Protein AF-H3BDQ9-F1 (afdb_monomer)

Secondary structure (DSSP, 8-state):
---------S---THHHHHHHTT-TT------S---S-TTS-HHHHHHHHHHHHHHHHHHHHHHHHHHTS-THHHHS---HHHHHHHHHHHHHHHHHHHH--SS-----------------------------------

Radius of gyration: 31.09 Å; Cα contacts (8 Å, |Δi|>4): 19; chains: 1; bounding box: 84×54×71 Å

Foldseek 3Di:
DDDDDPPDPPDDDPVVCVVVVPVDPPDPPPPDDDDPPPPPPPPVVVVVVVVVVVVVVVVVVVLLVLQCPADDCSNVDPDDPVRSVVRSVVVVVVVVVVVQDDVPPDRDDDDDDPPPPPPDPDDDDDDDDDPPDPPPDDD

Solvent-accessible surface area (backbone atoms only — not comparable to full-atom values): 9548 Å² total; per-residue (Å²): 138,86,79,82,79,79,81,75,76,92,78,72,64,78,68,58,59,59,62,60,65,72,72,44,94,82,66,81,80,79,84,70,90,86,73,83,72,62,87,83,55,57,71,71,55,51,57,50,51,52,52,50,52,53,54,51,47,56,53,52,51,52,55,50,58,54,32,69,72,38,74,70,75,54,38,80,43,92,64,54,73,68,54,46,52,54,48,50,56,52,48,54,51,52,54,51,54,59,70,61,58,54,96,65,92,61,83,76,77,89,77,78,88,78,82,76,84,80,84,74,91,72,90,76,78,94,72,80,77,81,75,77,78,76,80,82,82,85,128

Sequence (139 aa):
AHVPFLLYPTNVDPTYYETYGSMFPYVQFHGHFGMYDCPFEPAFIQKRNERERQRVKCVNEGYARLRDHLPGAMSEKRLSKVETLRAAIKYIKYLQDLLTRDPDGAPRSEDSSSKQDCNSDGESKTSSSPYCESEESTH

pLDDT: mean 70.33, std 20.45, range [38.31, 98.56]

InterPro domains:
  IPR011598 Myc-type, basic helix-loop-helix (bHLH) domain [PF00010] (47-96)
  IPR011598 Myc-type, basic helix-loop-helix (bHLH) domain [PS50888] (43-95)
  IPR011598 Myc-type, basic helix-loop-helix (bHLH) domain [SM00353] (49-101)
  IPR036638 Helix-loop-helix DNA-binding domain superfamily [G3DSA:4.10.280.10] (46-101)
  IPR036638 Helix-loop-helix DNA-binding domain superfamily [SSF47459] (45-101)
  IPR050283 E-box Binding Transcriptional Regulators [PTHR23349] (47-136)

Organism: Latimeria chalumnae (NCBI:txid7897)

Mean predicted aligned error: 19.64 Å

Structure (mmCIF, N/CA/C/O backbone):
data_AF-H3BDQ9-F1
#
_entry.id   AF-H3BDQ9-F1
#
loop_
_atom_site.group_PDB
_atom_site.id
_atom_site.type_symbol
_atom_site.label_atom_id
_atom_site.label_alt_id
_atom_site.label_comp_id
_atom_site.label_asym_id
_atom_site.label_entity_id
_atom_site.label_seq_id
_atom_site.pdbx_PDB_ins_code
_atom_site.Cartn_x
_atom_site.Cartn_y
_atom_site.Cartn_z
_atom_site.occupancy
_atom_site.B_iso_or_equiv
_atom_site.auth_seq_id
_atom_site.auth_comp_id
_atom_site.auth_asym_id
_atom_site.auth_atom_id
_atom_site.pdbx_PDB_model_num
ATOM 1 N N . ALA A 1 1 ? 59.265 20.208 -9.070 1.00 46.06 1 ALA A N 1
ATOM 2 C CA . ALA A 1 1 ? 58.240 19.344 -9.685 1.00 46.06 1 ALA A CA 1
ATOM 3 C C . ALA A 1 1 ? 57.587 20.133 -10.813 1.00 46.06 1 ALA A C 1
ATOM 5 O O . ALA A 1 1 ? 56.924 21.120 -10.533 1.00 46.06 1 ALA A O 1
ATOM 6 N N . HIS A 1 2 ? 57.889 19.790 -12.065 1.00 46.25 2 HIS A N 1
ATOM 7 C CA . HIS A 1 2 ? 57.444 20.516 -13.256 1.00 46.25 2 HIS A CA 1
ATOM 8 C C . HIS A 1 2 ? 56.391 19.661 -13.966 1.00 46.25 2 HIS A C 1
ATOM 10 O O . HIS A 1 2 ? 56.727 18.629 -14.540 1.00 46.25 2 HIS A O 1
ATOM 16 N N . VAL A 1 3 ? 55.121 20.048 -13.872 1.00 53.12 3 VAL A N 1
ATOM 17 C CA . VAL A 1 3 ? 54.023 19.405 -14.610 1.00 53.12 3 VAL A CA 1
ATOM 18 C C . VAL A 1 3 ? 53.956 20.056 -15.992 1.00 53.12 3 VAL A C 1
ATOM 20 O O . VAL A 1 3 ? 53.854 21.282 -16.053 1.00 53.12 3 VAL A O 1
ATOM 23 N N . PRO A 1 4 ? 54.041 19.304 -17.103 1.00 52.34 4 PRO A N 1
ATOM 24 C CA . PRO A 1 4 ? 53.873 19.904 -18.413 1.00 52.34 4 PRO A CA 1
ATOM 25 C C . PRO A 1 4 ? 52.400 20.283 -18.590 1.00 52.34 4 PRO A C 1
ATOM 27 O O . PRO A 1 4 ? 51.508 19.442 -18.487 1.00 52.34 4 PRO A O 1
ATOM 30 N N . PHE A 1 5 ? 52.157 21.567 -18.847 1.00 49.28 5 PHE A N 1
ATOM 31 C CA . PHE A 1 5 ? 50.895 22.054 -19.389 1.00 49.28 5 PHE A CA 1
ATOM 32 C C . PHE A 1 5 ? 50.640 21.318 -20.709 1.00 49.28 5 PHE A C 1
ATOM 34 O O . PHE A 1 5 ? 51.369 21.513 -21.682 1.00 49.28 5 PHE A O 1
ATOM 41 N N . LEU A 1 6 ? 49.622 20.459 -20.745 1.00 57.03 6 LEU A N 1
ATOM 42 C CA . LEU A 1 6 ? 49.093 19.948 -22.001 1.00 57.03 6 LEU A CA 1
ATOM 43 C C . LEU A 1 6 ? 48.452 21.130 -22.731 1.00 57.03 6 LEU A C 1
ATOM 45 O O . LEU A 1 6 ? 47.339 21.546 -22.414 1.00 57.03 6 LEU A O 1
ATOM 49 N N . LEU A 1 7 ? 49.194 21.703 -23.677 1.00 53.22 7 LEU A N 1
ATOM 50 C CA . LEU A 1 7 ? 48.656 22.595 -24.694 1.00 53.22 7 LEU A CA 1
ATOM 51 C C . LEU A 1 7 ? 47.613 21.803 -25.483 1.00 53.22 7 LEU A C 1
ATOM 53 O O . LEU A 1 7 ? 47.958 20.982 -26.328 1.00 53.22 7 LEU A O 1
ATOM 57 N N . TYR A 1 8 ? 46.342 22.018 -25.163 1.00 44.97 8 TYR A N 1
ATOM 58 C CA . TYR A 1 8 ? 45.232 21.528 -25.964 1.00 44.97 8 TYR A CA 1
ATOM 59 C C . TYR A 1 8 ? 45.168 22.392 -27.235 1.00 44.97 8 TYR A C 1
ATOM 61 O O . TYR A 1 8 ? 44.983 23.607 -27.115 1.00 44.97 8 TYR A O 1
ATOM 69 N N . PRO A 1 9 ? 45.352 21.838 -28.445 1.00 47.19 9 PRO A N 1
ATOM 70 C CA . PRO A 1 9 ? 45.199 22.612 -29.669 1.00 47.19 9 PRO A CA 1
ATOM 71 C C . PRO A 1 9 ? 43.711 22.928 -29.854 1.00 47.19 9 PRO A C 1
ATOM 73 O O . PRO A 1 9 ? 42.897 22.032 -30.052 1.00 47.19 9 PRO A O 1
ATOM 76 N N . THR A 1 10 ? 43.334 24.204 -29.780 1.00 55.28 10 THR A N 1
ATOM 77 C CA . THR A 1 10 ? 41.938 24.664 -29.903 1.00 55.28 10 THR A CA 1
ATOM 78 C C . THR A 1 10 ? 41.437 24.756 -31.347 1.00 55.28 10 THR A C 1
ATOM 80 O O . THR A 1 10 ? 40.407 25.369 -31.596 1.00 55.28 10 THR A O 1
ATOM 83 N N . ASN A 1 11 ? 42.127 24.134 -32.304 1.00 56.78 11 ASN A N 1
ATOM 84 C CA . ASN A 1 11 ? 41.668 24.040 -33.686 1.00 56.78 11 ASN A CA 1
ATOM 85 C C . ASN A 1 11 ? 41.927 22.616 -34.181 1.00 56.78 11 ASN A C 1
ATOM 87 O O . ASN A 1 11 ? 42.990 22.322 -34.723 1.00 56.78 11 ASN A O 1
ATOM 91 N N . VAL A 1 12 ? 40.977 21.720 -33.919 1.00 52.00 12 VAL A N 1
ATOM 92 C CA . VAL A 1 12 ? 40.940 20.383 -34.518 1.00 52.00 12 VAL A CA 1
ATOM 93 C C . VAL A 1 12 ? 39.838 20.373 -35.570 1.00 52.00 12 VAL A C 1
ATOM 95 O O . VAL A 1 12 ? 38.677 20.641 -35.265 1.00 52.00 12 VAL A O 1
ATOM 98 N N . ASP A 1 13 ? 40.233 20.124 -36.817 1.00 54.12 13 ASP A N 1
ATOM 99 C CA . ASP A 1 13 ? 39.328 19.975 -37.955 1.00 54.12 13 ASP A CA 1
ATOM 100 C C . ASP A 1 13 ? 38.313 18.839 -37.694 1.00 54.12 13 ASP A C 1
ATOM 102 O O . ASP A 1 13 ? 38.687 17.814 -37.109 1.00 54.12 13 ASP A O 1
ATOM 106 N N . PRO A 1 14 ? 37.047 18.957 -38.144 1.00 55.12 14 PRO A N 1
ATOM 107 C CA . PRO A 1 14 ? 36.009 17.938 -37.936 1.00 55.12 14 PRO A CA 1
ATOM 108 C C . PRO A 1 14 ? 36.387 16.534 -38.439 1.00 55.12 14 PRO A C 1
ATOM 110 O O . PRO A 1 14 ? 35.906 15.533 -37.913 1.00 55.12 14 PRO A O 1
ATOM 113 N N . THR A 1 15 ? 37.295 16.448 -39.413 1.00 54.03 15 THR A N 1
ATOM 114 C CA . THR A 1 15 ? 37.789 15.192 -40.003 1.00 54.03 15 THR A CA 1
ATOM 115 C C . THR A 1 15 ? 38.696 14.391 -39.064 1.00 54.03 15 THR A C 1
ATOM 117 O O . THR A 1 15 ? 38.902 13.190 -39.268 1.00 54.03 15 THR A O 1
ATOM 120 N N . TYR A 1 16 ? 39.206 15.023 -37.998 1.00 53.03 16 TYR A N 1
ATOM 121 C CA . TYR A 1 16 ? 39.986 14.349 -36.965 1.00 53.03 16 TYR A CA 1
ATOM 122 C C . TYR A 1 16 ? 39.108 13.301 -36.262 1.00 53.03 16 TYR A C 1
ATOM 124 O O . TYR A 1 16 ? 39.455 12.127 -36.250 1.00 53.03 16 TYR A O 1
ATOM 132 N N . TYR A 1 17 ? 37.912 13.660 -35.784 1.00 56.50 17 TYR A N 1
ATOM 133 C CA . TYR A 1 17 ? 37.038 12.716 -35.067 1.00 56.50 17 TYR A CA 1
ATOM 134 C C . TYR A 1 17 ? 36.489 11.570 -35.933 1.00 56.50 17 TYR A C 1
ATOM 136 O O . TYR A 1 17 ? 36.274 10.476 -35.411 1.00 56.50 17 TYR A O 1
ATOM 144 N N . GLU A 1 18 ? 36.316 11.769 -37.241 1.00 55.06 18 GLU A N 1
ATOM 145 C CA . GLU A 1 18 ? 35.858 10.708 -38.154 1.00 55.06 18 GLU A CA 1
ATOM 146 C C . GLU A 1 18 ? 36.878 9.569 -38.297 1.00 55.06 18 GLU A C 1
ATOM 148 O O . GLU A 1 18 ? 36.510 8.391 -38.311 1.00 55.06 18 GLU A O 1
ATOM 153 N N . THR A 1 19 ? 38.172 9.904 -38.339 1.00 55.47 19 THR A N 1
ATOM 154 C CA . THR A 1 19 ? 39.236 8.916 -38.583 1.00 55.47 19 THR A CA 1
ATOM 155 C C . THR A 1 19 ? 39.487 8.028 -37.358 1.00 55.47 19 THR A C 1
ATOM 157 O O . THR A 1 19 ? 39.686 6.821 -37.498 1.00 55.47 19 THR A O 1
ATOM 160 N N . TYR A 1 20 ? 39.420 8.575 -36.137 1.00 55.88 20 TYR A N 1
ATOM 161 C CA . TYR A 1 20 ? 39.580 7.777 -34.906 1.00 55.88 20 TYR A CA 1
ATOM 162 C C . TYR A 1 20 ? 38.266 7.157 -34.418 1.00 55.88 20 TYR A C 1
ATOM 164 O O . TYR A 1 20 ? 38.305 6.164 -33.692 1.00 55.88 20 TYR A O 1
ATOM 172 N N . GLY A 1 21 ? 37.115 7.684 -34.854 1.00 55.94 21 GLY A N 1
ATOM 173 C CA . GLY A 1 21 ? 35.795 7.113 -34.572 1.00 55.94 21 GLY A CA 1
ATOM 174 C C . GLY A 1 21 ? 35.589 5.725 -35.184 1.00 55.94 21 GLY A C 1
ATOM 175 O O . GLY A 1 21 ? 34.826 4.928 -34.648 1.00 55.94 21 GLY A O 1
ATOM 176 N N . SER A 1 22 ? 36.328 5.399 -36.248 1.00 56.12 22 SER A N 1
ATOM 177 C CA . SER A 1 22 ? 36.254 4.093 -36.921 1.00 56.12 22 SER A CA 1
ATOM 178 C C . SER A 1 22 ? 37.340 3.098 -36.490 1.00 56.12 22 SER A C 1
ATOM 180 O O . SER A 1 22 ? 37.284 1.933 -36.875 1.00 56.12 22 SER A O 1
ATOM 182 N N . MET A 1 23 ? 38.335 3.522 -35.698 1.00 60.31 23 MET A N 1
ATOM 183 C CA . MET A 1 23 ? 39.500 2.680 -35.376 1.00 60.31 23 MET A CA 1
ATOM 184 C C . MET A 1 23 ? 39.385 1.930 -34.039 1.00 60.31 23 MET A C 1
ATOM 186 O O . MET A 1 23 ? 40.194 1.049 -33.754 1.00 60.31 23 MET A O 1
ATOM 190 N N . PHE A 1 24 ? 38.359 2.208 -33.231 1.00 47.56 24 PHE A N 1
ATOM 191 C CA . PHE A 1 24 ? 38.145 1.522 -31.956 1.00 47.56 24 PHE A CA 1
ATOM 192 C C . PHE A 1 24 ? 36.749 0.884 -31.878 1.00 47.56 24 PHE A C 1
ATOM 194 O O . PHE A 1 24 ? 35.849 1.456 -31.263 1.00 47.56 24 PHE A O 1
ATOM 201 N N . PRO A 1 25 ? 36.555 -0.343 -32.403 1.00 52.75 25 PRO A N 1
ATOM 202 C CA . PRO A 1 25 ? 35.273 -1.055 -32.329 1.00 52.75 25 PRO A CA 1
ATOM 203 C C . PRO A 1 25 ? 34.890 -1.498 -30.901 1.00 52.75 25 PRO A C 1
ATOM 205 O O . PRO A 1 25 ? 33.881 -2.169 -30.714 1.00 52.75 25 PRO A O 1
ATOM 208 N N . TYR A 1 26 ? 35.688 -1.144 -29.884 1.00 54.81 26 TYR A N 1
ATOM 209 C CA . TYR A 1 26 ? 35.446 -1.493 -28.481 1.00 54.81 26 TYR A CA 1
ATOM 210 C C . TYR A 1 26 ? 34.877 -0.342 -27.632 1.00 54.81 26 TYR A C 1
ATOM 212 O O . TYR A 1 26 ? 34.419 -0.573 -26.517 1.00 54.81 26 TYR A O 1
ATOM 220 N N . VAL A 1 27 ? 34.850 0.897 -28.134 1.00 52.53 27 VAL A N 1
ATOM 221 C CA . VAL A 1 27 ? 34.229 2.025 -27.418 1.00 52.53 27 VAL A CA 1
ATOM 222 C C . VAL A 1 27 ? 33.026 2.531 -28.189 1.00 52.53 27 VAL A C 1
ATOM 224 O O . VAL A 1 27 ? 33.041 3.570 -28.840 1.00 52.53 27 VAL A O 1
ATOM 227 N N . GLN A 1 28 ? 31.948 1.764 -28.070 1.00 48.97 28 GLN A N 1
ATOM 228 C CA . GLN A 1 28 ? 30.606 2.190 -28.424 1.00 48.97 28 GLN A CA 1
ATOM 229 C C . GLN A 1 28 ? 30.189 3.346 -27.492 1.00 48.97 28 GLN A C 1
ATOM 231 O O . GLN A 1 28 ? 29.575 3.138 -26.445 1.00 48.97 28 GLN A O 1
ATOM 236 N N . PHE A 1 29 ? 30.547 4.578 -27.854 1.00 45.53 29 PHE A N 1
ATOM 237 C CA . PHE A 1 29 ? 30.084 5.802 -27.199 1.00 45.53 29 PHE A CA 1
ATOM 238 C C . PHE A 1 29 ? 28.592 6.025 -27.526 1.00 45.53 29 PHE A C 1
ATOM 240 O O . PHE A 1 29 ? 28.224 6.896 -28.308 1.00 45.53 29 PHE A O 1
ATOM 247 N N . HIS A 1 30 ? 27.701 5.225 -26.928 1.00 53.31 30 HIS A N 1
ATOM 248 C CA . HIS A 1 30 ? 26.261 5.508 -26.902 1.00 53.31 30 HIS A CA 1
ATOM 249 C C . HIS A 1 30 ? 25.982 6.633 -25.900 1.00 53.31 30 HIS A C 1
ATOM 251 O O . HIS A 1 30 ? 25.505 6.422 -24.786 1.00 53.31 30 HIS A O 1
ATOM 257 N N . GLY A 1 31 ? 26.310 7.855 -26.306 1.00 52.25 31 GLY A N 1
ATOM 258 C CA . GLY A 1 31 ? 25.856 9.066 -25.644 1.00 52.25 31 GLY A CA 1
ATOM 259 C C . GLY A 1 31 ? 24.442 9.418 -26.093 1.00 52.25 31 GLY A C 1
ATOM 260 O O . GLY A 1 31 ? 24.287 10.234 -26.990 1.00 52.25 31 GLY A O 1
ATOM 261 N N . HIS A 1 32 ? 23.414 8.831 -25.472 1.00 50.78 32 HIS A N 1
ATOM 262 C CA . HIS A 1 32 ? 22.097 9.474 -25.399 1.00 50.78 32 HIS A CA 1
ATOM 263 C C . HIS A 1 32 ? 21.243 8.904 -24.254 1.00 50.78 32 HIS A C 1
ATOM 265 O O . HIS A 1 32 ? 20.677 7.820 -24.336 1.00 50.78 32 HIS A O 1
ATOM 271 N N . PHE A 1 33 ? 21.220 9.665 -23.159 1.00 47.09 33 PHE A N 1
ATOM 272 C CA . PHE A 1 33 ? 20.157 9.814 -22.163 1.00 47.09 33 PHE A CA 1
ATOM 273 C C . PHE A 1 33 ? 19.035 8.751 -22.123 1.00 47.09 33 PHE A C 1
ATOM 275 O O . PHE A 1 33 ? 18.121 8.756 -22.941 1.00 47.09 33 PHE A O 1
ATOM 282 N N . GLY A 1 34 ? 19.017 7.957 -21.044 1.00 49.97 34 GLY A N 1
ATOM 283 C CA . GLY A 1 34 ? 17.763 7.553 -20.389 1.00 49.97 34 GLY A CA 1
ATOM 284 C C . GLY A 1 34 ? 17.321 6.091 -20.478 1.00 49.97 34 GLY A C 1
ATOM 285 O O . GLY A 1 34 ? 16.371 5.734 -19.790 1.00 49.97 34 GLY A O 1
ATOM 286 N N . MET A 1 35 ? 17.985 5.225 -21.241 1.00 46.44 35 MET A N 1
ATOM 287 C CA . MET A 1 35 ? 17.504 3.853 -21.483 1.00 46.44 35 MET A CA 1
ATOM 288 C C . MET A 1 35 ? 18.241 2.807 -20.624 1.00 46.44 35 MET A C 1
ATOM 290 O O . MET A 1 35 ? 19.020 2.007 -21.130 1.00 46.44 35 MET A O 1
ATOM 294 N N . TYR A 1 36 ? 18.016 2.806 -19.306 1.00 53.84 36 TYR A N 1
ATOM 295 C CA . TYR A 1 36 ? 18.546 1.777 -18.388 1.00 53.84 36 TYR A CA 1
ATOM 296 C C . TYR A 1 36 ? 17.690 0.498 -18.322 1.00 53.84 36 TYR A C 1
ATOM 298 O O . TYR A 1 36 ? 17.743 -0.219 -17.324 1.00 53.84 36 TYR A O 1
ATOM 306 N N . ASP A 1 37 ? 16.941 0.161 -19.371 1.00 55.44 37 ASP A N 1
ATOM 307 C CA . ASP A 1 37 ? 16.617 -1.248 -19.600 1.00 55.44 37 ASP A CA 1
ATOM 308 C C . ASP A 1 37 ? 17.766 -1.821 -20.415 1.00 55.44 37 ASP A C 1
ATOM 310 O O . ASP A 1 37 ? 17.833 -1.677 -21.628 1.00 55.44 37 ASP A O 1
ATOM 314 N N . CYS A 1 38 ? 18.737 -2.356 -19.673 1.00 61.19 38 CYS A N 1
ATOM 315 C CA . CYS A 1 38 ? 20.020 -2.851 -20.146 1.00 61.19 38 CYS A CA 1
ATOM 316 C C . CYS A 1 38 ? 19.802 -3.832 -21.323 1.00 61.19 38 CYS A C 1
ATOM 318 O O . CYS A 1 38 ? 19.442 -4.985 -21.095 1.00 61.19 38 CYS A O 1
ATOM 320 N N . PRO A 1 39 ? 20.005 -3.427 -22.590 1.00 57.56 39 PRO A N 1
ATOM 321 C CA . PRO A 1 39 ? 19.653 -4.265 -23.739 1.00 57.56 39 PRO A CA 1
ATOM 322 C C . PRO A 1 39 ? 20.702 -5.359 -24.016 1.00 57.56 39 PRO A C 1
ATOM 324 O O . PRO A 1 39 ? 20.522 -6.188 -24.902 1.00 57.56 39 PRO A O 1
ATOM 327 N N . PHE A 1 40 ? 21.789 -5.385 -23.236 1.00 58.56 40 PHE A N 1
ATOM 328 C CA . PHE A 1 40 ? 22.848 -6.405 -23.266 1.00 58.56 40 PHE A CA 1
ATOM 329 C C . PHE A 1 40 ? 22.673 -7.491 -22.202 1.00 58.56 40 PHE A C 1
ATOM 331 O O . PHE A 1 40 ? 23.508 -8.380 -22.049 1.00 58.56 40 PHE A O 1
ATOM 338 N N . GLU A 1 41 ? 21.605 -7.390 -21.427 1.00 65.50 41 GLU A N 1
ATOM 339 C CA . GLU A 1 41 ? 21.306 -8.265 -20.313 1.00 65.50 41 GLU A CA 1
ATOM 340 C C . GLU A 1 41 ? 20.739 -9.581 -20.881 1.00 65.50 41 GLU A C 1
ATOM 342 O O . GLU A 1 41 ? 19.764 -9.545 -21.638 1.00 65.50 41 GLU A O 1
ATOM 347 N N . PRO A 1 42 ? 21.361 -10.746 -20.626 1.00 82.94 42 PRO A N 1
ATOM 348 C CA . PRO A 1 42 ? 20.908 -12.010 -21.195 1.00 82.94 42 PRO A CA 1
ATOM 349 C C . PRO A 1 42 ? 19.409 -12.266 -20.972 1.00 82.94 42 PRO A C 1
ATOM 351 O O . PRO A 1 42 ? 18.890 -12.054 -19.878 1.00 82.94 42 PRO A O 1
ATOM 354 N N . ALA A 1 43 ? 18.710 -12.813 -21.974 1.00 85.38 43 ALA A N 1
ATOM 355 C CA . ALA A 1 43 ? 17.248 -12.994 -21.951 1.00 85.38 43 ALA A CA 1
ATOM 356 C C . ALA A 1 43 ? 16.700 -13.710 -20.693 1.00 85.38 43 ALA A C 1
ATOM 358 O O . ALA A 1 43 ? 15.567 -13.472 -20.266 1.00 85.38 43 ALA A O 1
ATOM 359 N N . PHE A 1 44 ? 17.495 -14.589 -20.070 1.00 87.12 44 PHE A N 1
ATOM 360 C CA . PHE A 1 44 ? 17.100 -15.287 -18.844 1.00 87.12 44 PHE A CA 1
ATOM 361 C C . PHE A 1 44 ? 16.994 -14.361 -17.627 1.00 87.12 44 PHE A C 1
ATOM 363 O O . PHE A 1 44 ? 16.145 -14.583 -16.760 1.00 87.12 44 PHE A O 1
ATOM 370 N N . ILE A 1 45 ? 17.822 -13.323 -17.558 1.00 88.62 45 ILE A N 1
ATOM 371 C CA . ILE A 1 45 ? 17.799 -12.363 -16.463 1.00 88.62 45 ILE A CA 1
ATOM 372 C C . ILE A 1 45 ? 16.713 -11.308 -16.724 1.00 88.62 45 ILE A C 1
ATOM 374 O O . ILE A 1 45 ? 15.963 -11.015 -15.794 1.00 88.62 45 ILE A O 1
ATOM 378 N N . GLN A 1 46 ? 16.474 -10.891 -17.975 1.00 88.94 46 GLN A N 1
ATOM 379 C CA . GLN A 1 46 ? 15.305 -10.069 -18.329 1.00 88.94 46 GLN A CA 1
ATOM 380 C C . GLN A 1 46 ? 13.998 -10.741 -17.880 1.00 88.94 46 GLN A C 1
ATOM 382 O O . GLN A 1 46 ? 13.190 -10.147 -17.166 1.00 88.94 46 GLN A O 1
ATOM 387 N N . LYS A 1 47 ? 13.831 -12.036 -18.187 1.00 92.00 47 LYS A N 1
ATOM 388 C CA . LYS A 1 47 ? 12.671 -12.832 -17.752 1.00 92.00 47 LYS A CA 1
ATOM 389 C C . LYS A 1 47 ? 12.554 -12.938 -16.226 1.00 92.00 47 LYS A C 1
ATOM 391 O O . LYS A 1 47 ? 11.447 -13.008 -15.685 1.00 92.00 47 LYS A O 1
ATOM 396 N N . ARG A 1 48 ? 13.682 -12.993 -15.510 1.00 94.38 48 ARG A N 1
ATOM 397 C CA . ARG A 1 48 ? 13.706 -12.995 -14.039 1.00 94.38 48 ARG A CA 1
ATOM 398 C C . ARG A 1 48 ? 13.301 -11.630 -13.478 1.00 94.38 48 ARG A C 1
ATOM 400 O O . ARG A 1 48 ? 12.4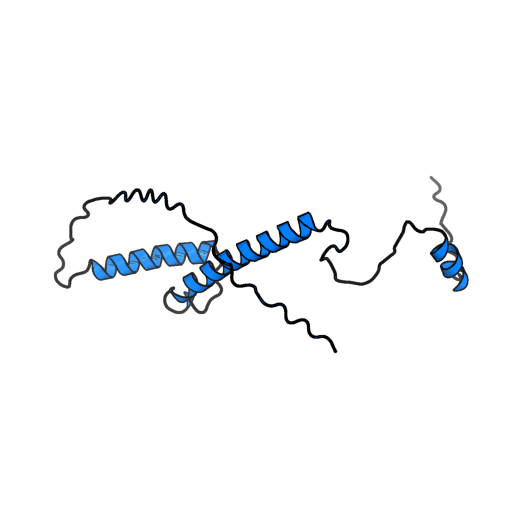93 -11.590 -12.553 1.00 94.38 48 ARG A O 1
ATOM 407 N N . ASN A 1 49 ? 13.833 -10.547 -14.034 1.00 96.25 49 ASN A N 1
ATOM 408 C CA . ASN A 1 49 ? 13.547 -9.179 -13.613 1.00 96.25 49 ASN A CA 1
ATOM 409 C C . ASN A 1 49 ? 12.078 -8.835 -13.841 1.00 96.25 49 ASN A C 1
ATOM 411 O O . ASN A 1 49 ? 11.437 -8.305 -12.938 1.00 96.25 49 ASN A O 1
ATOM 415 N N . GLU A 1 50 ? 11.522 -9.223 -14.988 1.00 96.00 50 GLU A N 1
ATOM 416 C CA . GLU A 1 50 ? 10.105 -9.021 -15.281 1.00 96.00 50 GLU A CA 1
ATOM 417 C C . GLU A 1 50 ? 9.214 -9.730 -14.254 1.00 96.00 50 GLU A C 1
ATOM 419 O O . GLU A 1 50 ? 8.306 -9.134 -13.678 1.00 96.00 50 GLU A O 1
ATOM 424 N N . ARG A 1 51 ? 9.541 -10.978 -13.901 1.00 97.75 51 ARG A N 1
ATOM 425 C CA . ARG A 1 51 ? 8.828 -11.701 -12.839 1.00 97.75 51 ARG A CA 1
ATOM 426 C C . ARG A 1 51 ? 8.876 -10.962 -11.499 1.00 97.75 51 ARG A C 1
ATOM 428 O O . ARG A 1 51 ? 7.869 -10.916 -10.795 1.00 97.75 51 ARG A O 1
ATOM 435 N N . GLU A 1 52 ? 10.024 -10.394 -11.137 1.00 97.94 52 GLU A N 1
ATOM 436 C CA . GLU A 1 52 ? 10.161 -9.642 -9.888 1.00 97.94 52 GLU A CA 1
ATOM 437 C C . GLU A 1 52 ? 9.373 -8.327 -9.924 1.00 97.94 52 GLU A C 1
ATOM 439 O O . GLU A 1 52 ? 8.703 -7.993 -8.945 1.00 97.94 52 GLU A O 1
ATOM 444 N N . ARG A 1 53 ? 9.360 -7.625 -11.066 1.00 98.38 53 ARG A N 1
ATOM 445 C CA . ARG A 1 53 ? 8.506 -6.445 -11.274 1.00 98.38 53 ARG A CA 1
ATOM 446 C C . ARG A 1 53 ? 7.035 -6.796 -11.045 1.00 98.38 53 ARG A C 1
ATOM 448 O O . ARG A 1 53 ? 6.369 -6.105 -1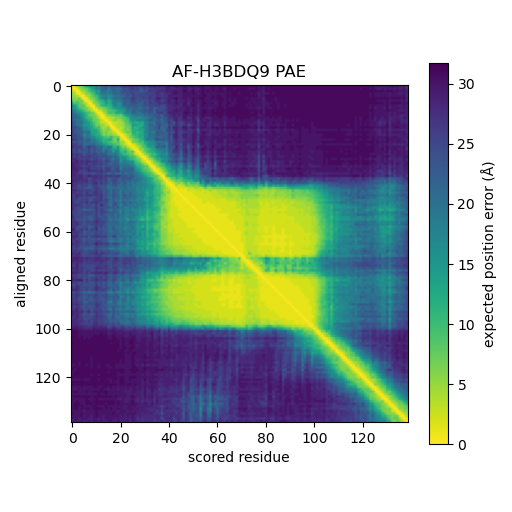0.273 1.00 98.38 53 ARG A O 1
ATOM 455 N N . GLN A 1 54 ? 6.552 -7.899 -11.621 1.00 98.56 54 GLN A N 1
ATOM 456 C CA . GLN A 1 54 ? 5.171 -8.359 -11.428 1.00 98.56 54 GLN A CA 1
ATOM 457 C C . GLN A 1 54 ? 4.878 -8.755 -9.975 1.00 98.56 54 GLN A C 1
ATOM 459 O O . GLN A 1 54 ? 3.843 -8.382 -9.420 1.00 98.56 54 GLN A O 1
ATOM 464 N N . ARG A 1 55 ? 5.811 -9.443 -9.307 1.00 98.50 55 ARG A N 1
ATOM 465 C CA . ARG A 1 55 ? 5.672 -9.797 -7.887 1.00 98.50 55 ARG A CA 1
ATOM 466 C C . ARG A 1 55 ? 5.523 -8.549 -7.015 1.00 98.50 55 ARG A C 1
ATOM 468 O O . ARG A 1 55 ? 4.633 -8.483 -6.167 1.00 98.50 55 ARG A O 1
ATOM 475 N N . VAL A 1 56 ? 6.374 -7.548 -7.234 1.00 98.44 56 VAL A N 1
ATOM 476 C CA . VAL A 1 56 ? 6.336 -6.279 -6.495 1.00 98.44 56 VAL A CA 1
ATOM 477 C C . VAL A 1 56 ? 5.066 -5.488 -6.814 1.00 98.44 56 VAL A C 1
ATOM 479 O O . VAL A 1 56 ? 4.470 -4.922 -5.896 1.00 98.44 56 VAL A O 1
ATOM 482 N N . LYS A 1 57 ? 4.620 -5.478 -8.076 1.00 98.25 57 LYS A N 1
ATOM 483 C CA . LYS A 1 57 ? 3.355 -4.856 -8.492 1.00 98.25 57 LYS A CA 1
ATOM 484 C C . LYS A 1 57 ? 2.173 -5.439 -7.712 1.00 98.25 57 LYS A C 1
ATOM 486 O O . LYS A 1 57 ? 1.466 -4.676 -7.060 1.00 98.25 57 LYS A O 1
ATOM 491 N N . CYS A 1 58 ? 2.049 -6.766 -7.664 1.00 98.19 58 CYS A N 1
ATOM 492 C CA . CYS A 1 58 ? 1.002 -7.458 -6.904 1.00 98.19 58 CYS A CA 1
ATOM 493 C C . CYS A 1 58 ? 1.010 -7.075 -5.409 1.00 98.19 58 CYS A C 1
ATOM 495 O O . CYS A 1 58 ? -0.031 -6.766 -4.825 1.00 98.19 58 CYS A O 1
ATOM 497 N N . VAL A 1 59 ? 2.193 -6.999 -4.785 1.00 98.31 59 VAL A 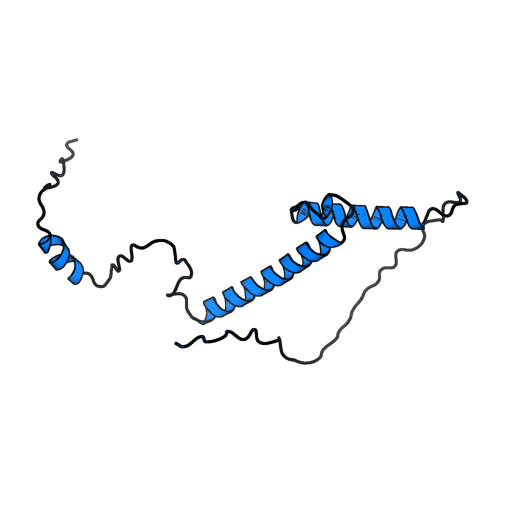N 1
ATOM 498 C CA . VAL A 1 59 ? 2.318 -6.546 -3.387 1.00 98.31 59 VAL A CA 1
ATOM 499 C C . VAL A 1 59 ? 1.849 -5.097 -3.223 1.00 98.31 59 VAL A C 1
ATOM 501 O O . VAL A 1 59 ? 1.123 -4.783 -2.279 1.00 98.31 59 VAL A O 1
ATOM 504 N N . ASN A 1 60 ? 2.254 -4.199 -4.121 1.00 97.81 60 ASN A N 1
ATOM 505 C CA . ASN A 1 60 ? 1.896 -2.784 -4.039 1.00 97.81 60 ASN A CA 1
ATOM 506 C C . ASN A 1 60 ? 0.395 -2.546 -4.267 1.00 97.81 60 ASN A C 1
ATOM 508 O O . ASN A 1 60 ? -0.184 -1.700 -3.588 1.00 97.81 60 ASN A O 1
ATOM 512 N N . GLU A 1 61 ? -0.239 -3.313 -5.154 1.00 97.81 61 GLU A N 1
ATOM 513 C CA . GLU A 1 61 ? -1.697 -3.330 -5.317 1.00 97.81 61 GLU A CA 1
ATOM 514 C C . GLU A 1 61 ? -2.398 -3.791 -4.035 1.00 97.81 61 GLU A C 1
ATOM 516 O O . GLU A 1 61 ? -3.383 -3.185 -3.619 1.00 97.81 61 GLU A O 1
ATOM 521 N N . GLY A 1 62 ? -1.854 -4.800 -3.345 1.00 97.38 62 GLY A N 1
ATOM 522 C CA . GLY A 1 62 ? -2.338 -5.209 -2.024 1.00 97.38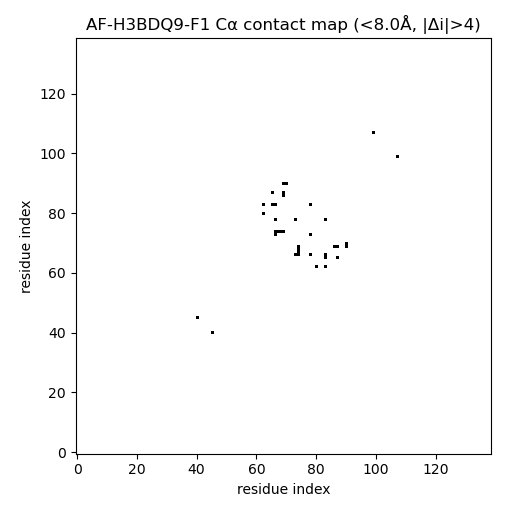 62 GLY A CA 1
ATOM 523 C C . GLY A 1 62 ? -2.293 -4.074 -0.994 1.00 97.38 62 GLY A C 1
ATOM 524 O O . GLY A 1 62 ? -3.261 -3.862 -0.266 1.00 97.38 62 GLY A O 1
ATOM 525 N N . TYR A 1 63 ? -1.210 -3.291 -0.972 1.00 97.31 63 TYR A N 1
ATOM 526 C CA . TYR A 1 63 ? -1.116 -2.101 -0.118 1.00 97.31 63 TYR A CA 1
ATOM 527 C C . TYR A 1 63 ? -2.106 -1.000 -0.508 1.00 97.31 63 TYR A C 1
ATOM 529 O O . TYR A 1 63 ? -2.578 -0.297 0.380 1.00 97.31 63 TYR A O 1
ATOM 537 N N . ALA A 1 64 ? -2.402 -0.822 -1.798 1.00 95.06 64 ALA A N 1
ATOM 538 C CA . ALA A 1 64 ? -3.398 0.148 -2.250 1.00 95.06 64 ALA A CA 1
ATOM 539 C C . ALA A 1 64 ? -4.793 -0.233 -1.739 1.00 95.06 64 ALA A C 1
ATOM 541 O O . ALA A 1 64 ? -5.387 0.545 -1.002 1.00 95.06 64 ALA A O 1
ATOM 542 N N . ARG A 1 65 ? -5.224 -1.479 -1.980 1.00 95.94 65 ARG A N 1
ATOM 543 C CA . ARG A 1 65 ? -6.507 -1.995 -1.471 1.00 95.94 65 ARG A CA 1
ATOM 544 C C . ARG A 1 65 ? -6.621 -1.881 0.048 1.00 95.94 65 ARG A C 1
ATOM 546 O O . ARG A 1 65 ? -7.673 -1.539 0.571 1.00 95.94 65 ARG A O 1
ATOM 553 N N . LEU A 1 66 ? -5.532 -2.142 0.776 1.00 96.62 66 LEU A N 1
ATOM 554 C CA . LEU A 1 66 ? -5.530 -1.992 2.231 1.00 96.62 66 LEU A CA 1
ATOM 555 C C . LEU A 1 66 ? -5.791 -0.542 2.669 1.00 96.62 66 LEU A C 1
ATOM 557 O O . LEU A 1 66 ? -6.451 -0.340 3.683 1.00 96.62 66 LEU A O 1
ATOM 561 N N . ARG A 1 67 ? -5.292 0.460 1.930 1.00 95.94 67 ARG A N 1
ATOM 562 C CA . ARG A 1 67 ? -5.537 1.881 2.234 1.00 95.94 67 ARG A CA 1
ATOM 563 C C . ARG A 1 67 ? -6.986 2.282 1.990 1.00 95.94 67 ARG A C 1
ATOM 565 O O . ARG A 1 67 ? -7.512 3.055 2.782 1.00 95.94 67 ARG A O 1
ATOM 572 N N . ASP A 1 68 ? -7.624 1.719 0.968 1.00 94.25 68 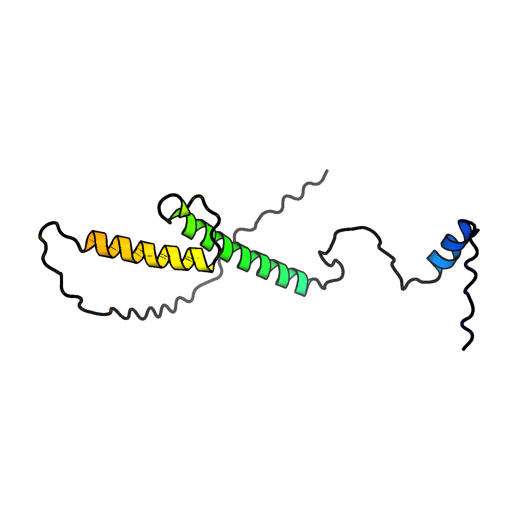ASP A N 1
ATOM 573 C CA . ASP A 1 68 ? -9.034 1.987 0.648 1.00 94.25 68 ASP A CA 1
ATOM 574 C C . ASP A 1 68 ? -9.977 1.554 1.785 1.00 94.25 68 ASP A C 1
ATOM 576 O O . ASP A 1 68 ? -11.056 2.113 1.959 1.00 94.25 68 ASP A O 1
ATOM 580 N N . HIS A 1 69 ? -9.549 0.591 2.606 1.00 94.94 69 HIS A N 1
ATOM 581 C CA . HIS A 1 69 ? -10.279 0.137 3.791 1.00 94.94 69 HIS A CA 1
ATOM 582 C C . HIS A 1 69 ? -9.962 0.924 5.073 1.00 94.94 69 HIS A C 1
ATOM 584 O O . HIS A 1 69 ? -10.526 0.617 6.124 1.00 94.94 69 HIS A O 1
ATOM 590 N N . LEU A 1 70 ? -9.058 1.908 5.038 1.00 95.19 70 LEU A N 1
ATOM 591 C CA . LEU A 1 70 ? -8.751 2.726 6.212 1.00 95.19 70 LEU A CA 1
ATOM 592 C C . LEU A 1 70 ? -9.767 3.870 6.368 1.00 95.19 70 LEU A C 1
ATOM 594 O O . LEU A 1 70 ? -10.199 4.460 5.381 1.00 95.19 70 LEU A O 1
ATOM 598 N N . PRO A 1 71 ? -10.130 4.244 7.606 1.00 91.88 71 PRO A N 1
ATOM 599 C CA . PRO A 1 71 ? -11.156 5.252 7.845 1.00 91.88 71 PRO A CA 1
ATOM 600 C C . PRO A 1 71 ? -10.692 6.684 7.519 1.00 91.88 71 PRO A C 1
ATOM 602 O O . PRO A 1 71 ? -9.565 7.088 7.827 1.00 91.88 71 PRO A O 1
ATOM 605 N N . GLY A 1 72 ? -11.620 7.487 6.986 1.00 81.81 72 GLY A N 1
ATOM 606 C CA . GLY A 1 72 ? -11.503 8.943 6.844 1.00 81.81 72 GLY A CA 1
ATOM 607 C C . GLY A 1 72 ? -10.331 9.400 5.969 1.00 81.81 72 GLY A C 1
ATOM 608 O O . GLY A 1 72 ? -10.004 8.772 4.964 1.00 81.81 72 GLY A O 1
ATOM 609 N N . ALA A 1 73 ? -9.658 10.475 6.397 1.00 69.44 73 ALA A N 1
ATOM 610 C CA . ALA A 1 73 ? -8.544 11.121 5.687 1.00 69.44 73 ALA A CA 1
ATOM 611 C C . ALA A 1 73 ? -7.301 10.224 5.477 1.00 69.44 73 ALA A C 1
ATOM 613 O O . ALA A 1 73 ? -6.347 10.617 4.805 1.00 69.44 73 ALA A O 1
ATOM 614 N N . MET A 1 74 ? -7.276 9.025 6.073 1.00 72.06 74 MET A N 1
ATOM 615 C CA . MET A 1 74 ? -6.198 8.051 5.884 1.00 72.06 74 MET A CA 1
ATOM 616 C C . MET A 1 74 ? -6.311 7.281 4.565 1.00 72.06 74 MET A C 1
ATOM 618 O O . MET A 1 74 ? -5.284 6.814 4.078 1.00 72.06 74 MET A O 1
ATOM 622 N N . SER A 1 75 ? -7.516 7.187 3.990 1.00 73.62 75 SER A N 1
ATOM 623 C CA . SER A 1 75 ? -7.740 6.616 2.653 1.00 73.62 75 SER A CA 1
ATOM 624 C C . SER A 1 75 ? -7.242 7.553 1.543 1.00 73.62 75 SER A C 1
ATOM 626 O O . SER A 1 75 ? -6.596 7.115 0.596 1.00 73.62 75 SER A O 1
ATOM 628 N N . GLU A 1 76 ? -7.440 8.865 1.708 1.00 72.12 76 GLU A N 1
ATOM 629 C CA . GLU A 1 76 ? -7.037 9.895 0.738 1.00 72.12 76 GLU A CA 1
ATOM 630 C C . GLU A 1 76 ? -5.522 10.178 0.752 1.00 72.12 76 GLU A C 1
ATOM 632 O O . GLU A 1 76 ? -4.936 10.616 -0.242 1.00 72.12 76 GLU A O 1
ATOM 637 N N . LYS A 1 77 ? -4.847 9.914 1.878 1.00 81.94 77 LYS A N 1
ATOM 638 C CA . LYS A 1 77 ? -3.407 10.151 2.034 1.00 81.94 77 LYS A CA 1
ATOM 639 C C . LYS A 1 77 ? -2.581 8.954 1.554 1.00 81.94 77 LYS A C 1
ATOM 641 O O . LYS A 1 77 ? -2.776 7.817 1.975 1.00 81.94 77 LYS A O 1
ATOM 646 N N . ARG A 1 78 ? -1.527 9.216 0.771 1.00 87.00 78 ARG A N 1
ATOM 647 C CA . ARG A 1 78 ? -0.528 8.197 0.384 1.00 87.00 78 ARG A CA 1
ATOM 648 C C . ARG A 1 78 ? 0.385 7.814 1.560 1.00 87.00 78 ARG A C 1
ATOM 650 O O . ARG A 1 78 ? 1.508 8.298 1.665 1.00 87.00 78 ARG A O 1
ATOM 657 N N . LEU A 1 79 ? -0.095 6.936 2.439 1.00 92.00 79 LEU A N 1
ATOM 658 C CA . LEU A 1 79 ? 0.658 6.412 3.587 1.00 92.00 79 LEU A CA 1
ATOM 659 C C . LEU A 1 79 ? 1.837 5.525 3.154 1.00 92.00 79 LEU A C 1
ATOM 661 O O . LEU A 1 79 ? 1.728 4.747 2.205 1.00 92.00 79 LEU A O 1
ATOM 665 N N . SER A 1 80 ? 2.958 5.559 3.877 1.00 95.75 80 SER A N 1
ATOM 666 C CA . SER A 1 80 ? 4.054 4.597 3.678 1.00 95.75 80 SER A CA 1
ATOM 667 C C . SER A 1 80 ? 3.623 3.163 4.025 1.00 95.75 80 SER A C 1
ATOM 669 O O . SER A 1 80 ? 2.575 2.940 4.636 1.00 95.75 80 SER A O 1
ATOM 671 N N . LYS A 1 81 ? 4.432 2.155 3.660 1.00 96.38 81 LYS A N 1
ATOM 672 C CA . LYS A 1 81 ? 4.130 0.741 3.967 1.00 96.38 81 LYS A CA 1
ATOM 673 C C . LYS A 1 81 ? 3.945 0.512 5.468 1.00 96.38 81 LYS A C 1
ATOM 675 O O . LYS A 1 81 ? 2.955 -0.080 5.881 1.00 96.38 81 LYS A O 1
ATOM 680 N N . VAL A 1 82 ? 4.867 1.027 6.281 1.00 97.69 82 VAL A N 1
ATOM 681 C CA . VAL A 1 82 ? 4.823 0.870 7.742 1.00 97.69 82 VAL A CA 1
ATOM 682 C C . VAL A 1 82 ? 3.621 1.601 8.338 1.00 97.69 82 VAL A C 1
ATOM 684 O O . VAL A 1 82 ? 2.930 1.044 9.188 1.00 97.69 82 VAL A O 1
ATOM 687 N N . GLU A 1 83 ? 3.335 2.822 7.885 1.00 95.56 83 GLU A N 1
ATOM 688 C CA . GLU A 1 83 ? 2.163 3.574 8.350 1.00 95.56 83 GLU A CA 1
ATOM 689 C C . GLU A 1 83 ? 0.854 2.880 7.977 1.00 95.56 83 GLU A C 1
ATOM 691 O O . GLU A 1 83 ? -0.028 2.778 8.824 1.00 95.56 83 GLU A O 1
ATOM 696 N N . THR A 1 84 ? 0.757 2.346 6.755 1.00 96.56 84 THR A N 1
ATOM 697 C CA . THR A 1 84 ? -0.422 1.600 6.290 1.00 96.56 84 THR A CA 1
ATOM 698 C C . THR A 1 84 ? -0.684 0.397 7.202 1.00 96.56 84 THR A C 1
ATOM 700 O O . THR A 1 84 ? -1.805 0.214 7.671 1.00 96.56 84 THR A O 1
ATOM 703 N N . LEU A 1 85 ? 0.355 -0.381 7.537 1.00 98.06 85 LEU A N 1
ATOM 704 C CA . LEU A 1 85 ? 0.219 -1.525 8.447 1.00 98.06 85 LEU A CA 1
ATOM 705 C C . L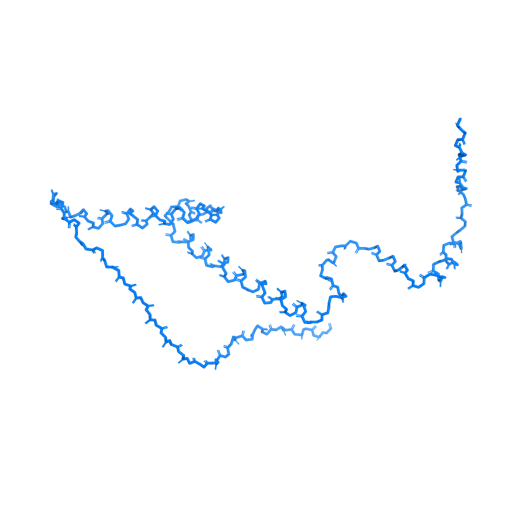EU A 1 85 ? -0.194 -1.096 9.861 1.00 98.06 85 LEU A C 1
ATOM 707 O O . LEU A 1 85 ? -1.095 -1.687 10.452 1.00 98.06 85 LEU A O 1
ATOM 711 N N . ARG A 1 86 ? 0.433 -0.046 10.405 1.00 96.94 86 ARG A N 1
ATOM 712 C CA . ARG A 1 86 ? 0.091 0.478 11.739 1.00 96.94 86 ARG A CA 1
ATOM 713 C C . ARG A 1 86 ? -1.353 0.982 11.802 1.00 96.94 86 ARG A C 1
ATOM 715 O O . ARG A 1 86 ? -2.030 0.745 12.801 1.00 96.94 86 ARG A O 1
ATOM 722 N N . ALA A 1 87 ? -1.817 1.668 10.759 1.00 95.62 87 ALA A N 1
ATOM 723 C CA . ALA A 1 87 ? -3.187 2.160 10.662 1.00 95.62 87 ALA A CA 1
ATOM 724 C C . ALA A 1 87 ? -4.196 1.007 10.582 1.00 95.62 87 ALA A C 1
ATOM 726 O O . ALA A 1 87 ? -5.170 1.016 11.330 1.00 95.62 87 ALA A O 1
ATOM 727 N N . ALA A 1 88 ? -3.919 -0.018 9.770 1.00 97.44 88 ALA A N 1
ATOM 728 C CA . ALA A 1 88 ? -4.773 -1.199 9.655 1.00 97.44 88 ALA A CA 1
ATOM 729 C C . ALA A 1 88 ? -4.930 -1.932 10.996 1.00 97.44 88 ALA A C 1
ATOM 731 O O . ALA A 1 88 ? -6.050 -2.204 11.421 1.00 97.44 88 ALA A O 1
ATOM 732 N N . ILE A 1 89 ? -3.825 -2.171 11.714 1.00 97.69 89 ILE A N 1
ATOM 733 C CA . ILE A 1 89 ? -3.860 -2.812 13.041 1.00 97.69 89 ILE A CA 1
ATOM 734 C C . ILE A 1 89 ? -4.714 -1.997 14.018 1.00 97.69 89 ILE A C 1
ATOM 736 O O . ILE A 1 89 ? -5.527 -2.557 14.751 1.00 97.69 89 ILE A O 1
ATOM 740 N N . LYS A 1 90 ? -4.542 -0.670 14.037 1.00 96.38 90 LYS A N 1
ATOM 741 C CA . LYS A 1 90 ? -5.332 0.214 14.903 1.00 96.38 90 LYS A CA 1
ATOM 742 C C . LYS A 1 90 ? -6.817 0.168 14.543 1.00 96.38 90 LYS A C 1
ATOM 744 O O . LYS A 1 90 ? -7.649 0.155 15.444 1.00 96.38 90 LYS A O 1
ATOM 749 N N . TYR A 1 91 ? -7.139 0.144 13.253 1.00 96.88 91 TYR A N 1
ATOM 750 C CA . TYR A 1 91 ? -8.522 0.150 12.801 1.00 96.88 91 TYR A CA 1
ATOM 751 C C . TYR A 1 91 ? -9.245 -1.158 13.127 1.00 96.88 91 TYR A C 1
ATOM 753 O O . TYR A 1 91 ? -10.357 -1.113 13.639 1.00 96.88 91 TYR A O 1
ATOM 761 N N . ILE A 1 92 ? -8.585 -2.307 12.947 1.00 97.12 92 ILE A N 1
ATOM 762 C CA . ILE A 1 92 ? -9.131 -3.606 13.365 1.00 97.12 92 ILE A CA 1
ATOM 763 C C . ILE A 1 92 ? -9.465 -3.591 14.864 1.00 97.12 92 ILE A C 1
ATOM 765 O O . ILE A 1 92 ? -10.584 -3.935 15.234 1.00 97.12 92 ILE A O 1
ATOM 769 N N . LYS A 1 93 ? -8.539 -3.125 15.716 1.00 96.56 93 LYS A N 1
ATOM 770 C CA . LYS A 1 93 ? -8.770 -3.012 17.169 1.00 96.56 93 LYS A CA 1
ATOM 771 C C . LYS A 1 93 ? -9.950 -2.102 17.503 1.00 96.56 93 LYS A C 1
ATOM 773 O O . LYS A 1 93 ? -10.806 -2.468 18.292 1.00 96.56 93 LYS A O 1
ATOM 778 N N . TYR A 1 94 ? -10.027 -0.945 16.850 1.00 95.12 94 TYR A N 1
ATOM 779 C CA . TYR A 1 94 ? -11.139 -0.015 17.033 1.00 95.12 94 TYR A CA 1
ATOM 780 C C . TYR A 1 94 ? -12.498 -0.651 16.695 1.00 95.12 94 TYR A C 1
ATOM 782 O O . TYR A 1 94 ? -13.460 -0.473 17.439 1.00 95.12 94 TYR A O 1
ATOM 790 N N . LEU A 1 95 ? -12.580 -1.405 15.595 1.00 95.50 95 LEU A N 1
ATOM 791 C CA . LEU A 1 95 ? -13.809 -2.103 15.217 1.00 95.50 95 LEU A CA 1
ATOM 792 C C . LEU A 1 95 ? -14.169 -3.209 16.222 1.00 95.50 95 LEU A C 1
ATOM 794 O O . LEU A 1 95 ? -15.339 -3.354 16.562 1.00 95.50 95 LEU A O 1
ATOM 798 N N . GLN A 1 96 ? -13.182 -3.951 16.735 1.00 95.50 96 GLN A N 1
ATOM 799 C CA . GLN A 1 96 ? -13.391 -4.958 17.784 1.00 95.50 96 GLN A CA 1
ATOM 800 C C . GLN A 1 96 ? -13.930 -4.333 19.080 1.00 95.50 96 GLN A C 1
ATOM 802 O O . GLN A 1 96 ? -14.909 -4.832 19.637 1.00 95.50 96 GLN A O 1
ATOM 807 N N . ASP A 1 97 ? -13.355 -3.212 19.522 1.00 93.81 97 ASP A N 1
ATOM 808 C CA . ASP A 1 97 ? -13.814 -2.480 20.708 1.00 93.81 97 ASP A CA 1
ATOM 809 C C . ASP A 1 97 ? -15.252 -1.974 20.535 1.00 93.81 97 ASP A C 1
ATOM 811 O O . ASP A 1 97 ? -16.056 -2.040 21.466 1.00 93.81 97 ASP A O 1
ATOM 815 N N . LEU A 1 98 ? -15.592 -1.483 19.337 1.00 93.25 98 LEU A N 1
ATOM 816 C CA . LEU A 1 98 ? -16.933 -0.994 19.023 1.00 93.25 98 LEU A CA 1
ATOM 817 C C . LEU A 1 98 ? -17.980 -2.114 19.087 1.00 93.25 98 LEU A C 1
ATOM 819 O O . LEU A 1 98 ? -19.066 -1.887 19.606 1.00 93.25 98 LEU A O 1
ATOM 823 N N . LEU A 1 99 ? -17.645 -3.310 18.595 1.00 92.19 99 LEU A N 1
ATOM 824 C CA . LEU A 1 99 ? -18.528 -4.481 18.634 1.00 92.19 99 LEU A CA 1
ATOM 825 C C . LEU A 1 99 ? -18.654 -5.096 20.033 1.00 92.19 99 LEU A C 1
ATOM 827 O O . LEU A 1 99 ? -19.663 -5.721 20.335 1.00 92.19 99 LEU A O 1
ATOM 831 N N . THR A 1 100 ? -17.638 -4.938 20.882 1.00 89.56 100 THR A N 1
ATOM 832 C CA . THR A 1 100 ? -17.635 -5.486 22.252 1.00 89.56 100 THR A CA 1
ATOM 833 C C . THR A 1 100 ? -18.437 -4.612 23.221 1.00 89.56 100 THR A C 1
ATOM 835 O O . THR A 1 100 ? -18.882 -5.072 24.271 1.00 89.56 100 THR A O 1
ATOM 838 N N . ARG A 1 101 ? -18.650 -3.341 22.868 1.00 74.56 101 ARG A N 1
ATOM 839 C CA . ARG A 1 101 ? -19.493 -2.401 23.608 1.00 74.56 101 ARG A CA 1
ATOM 840 C C . ARG A 1 101 ? -20.973 -2.633 23.276 1.00 74.56 101 ARG A C 1
ATOM 842 O O . ARG A 1 101 ? -21.566 -1.873 22.517 1.00 74.56 101 ARG A O 1
ATOM 849 N N . ASP A 1 102 ? -21.569 -3.659 23.876 1.00 66.19 102 ASP A N 1
ATOM 850 C CA . ASP A 1 102 ? -23.028 -3.730 24.033 1.00 66.19 102 ASP A CA 1
ATOM 851 C C . ASP A 1 102 ? -23.507 -2.527 24.899 1.00 66.19 102 ASP A C 1
ATOM 853 O O . ASP A 1 102 ? -22.759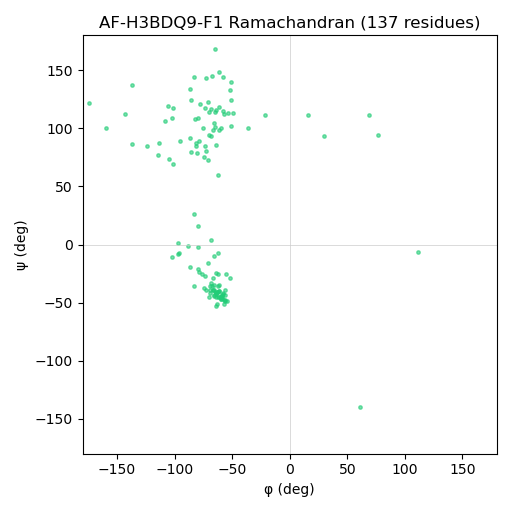 -2.059 25.765 1.00 66.19 102 ASP A O 1
ATOM 857 N N . PRO A 1 103 ? -24.726 -1.980 24.689 1.00 61.69 103 PRO A N 1
ATOM 858 C CA . PRO A 1 103 ? -25.235 -0.795 25.402 1.00 61.69 103 PRO A CA 1
ATOM 859 C C . PRO A 1 103 ? -25.455 -0.998 26.912 1.00 61.69 103 PRO A C 1
ATOM 861 O O . PRO A 1 103 ? -25.653 -0.020 27.631 1.00 61.69 103 PRO A O 1
ATOM 864 N N . ASP A 1 104 ? -25.372 -2.234 27.398 1.00 56.34 104 ASP A N 1
ATOM 865 C CA . ASP A 1 104 ? -25.346 -2.563 28.819 1.00 56.34 104 ASP A CA 1
ATOM 866 C C . ASP A 1 104 ? -23.901 -2.868 29.211 1.00 56.34 104 ASP A C 1
ATOM 868 O O . ASP A 1 104 ? -23.347 -3.882 28.800 1.00 56.34 104 ASP A O 1
ATOM 872 N N . GLY A 1 105 ? -23.276 -1.967 29.976 1.00 53.78 105 GLY A N 1
ATOM 873 C CA . GLY A 1 105 ? -21.855 -1.967 30.347 1.00 53.78 105 GLY A CA 1
ATOM 874 C C . GLY A 1 105 ? -21.363 -3.162 31.175 1.00 53.78 105 GLY A C 1
ATOM 875 O O . GLY A 1 105 ? -20.838 -2.976 32.272 1.00 53.78 105 GLY A O 1
ATOM 876 N N . ALA A 1 106 ? -21.480 -4.379 30.652 1.00 52.00 106 ALA A N 1
ATOM 877 C CA . ALA A 1 106 ? -20.862 -5.581 31.183 1.00 52.00 106 ALA A CA 1
ATOM 878 C C . ALA A 1 106 ? -19.616 -5.919 30.342 1.00 52.00 106 ALA A C 1
ATOM 880 O O . ALA A 1 106 ? -19.742 -6.186 29.145 1.00 52.00 106 ALA A O 1
ATOM 881 N N . PRO A 1 107 ? -18.401 -5.920 30.924 1.00 51.12 107 PRO A N 1
ATOM 882 C CA . PRO A 1 107 ? -17.221 -6.387 30.212 1.00 51.12 107 PRO A CA 1
ATOM 883 C C . PRO A 1 107 ? -17.385 -7.883 29.926 1.00 51.12 107 PRO A C 1
ATOM 885 O O . PRO A 1 107 ? -17.432 -8.697 30.850 1.00 51.12 107 PRO A O 1
ATOM 888 N N . ARG A 1 108 ? -17.491 -8.258 28.647 1.00 55.62 108 ARG A N 1
ATOM 889 C CA . ARG A 1 108 ? -17.370 -9.661 28.244 1.00 55.62 108 ARG A CA 1
ATOM 890 C C . ARG A 1 108 ? -15.925 -10.083 28.481 1.00 55.62 108 ARG A C 1
ATOM 892 O O . ARG A 1 108 ? -15.006 -9.514 27.900 1.00 55.62 108 ARG A O 1
ATOM 899 N N . SER A 1 109 ? -15.750 -11.039 29.383 1.00 59.16 109 SER A N 1
ATOM 900 C CA . SER A 1 109 ? -14.479 -11.665 29.721 1.00 59.16 109 SER A CA 1
ATOM 901 C C . SER A 1 109 ? -13.768 -12.134 28.453 1.00 59.16 109 SER A C 1
ATOM 903 O O . SER A 1 109 ? -14.335 -12.899 27.673 1.00 59.16 109 SER A O 1
ATOM 905 N N . GLU A 1 110 ? -12.534 -11.675 28.262 1.00 62.44 110 GLU A N 1
ATOM 906 C CA . GLU A 1 110 ? -11.603 -12.244 27.295 1.00 62.44 110 GLU A CA 1
ATOM 907 C C . GLU A 1 110 ? -11.406 -13.726 27.636 1.00 62.44 110 GLU A C 1
ATOM 909 O O . GLU A 1 110 ? -10.874 -14.054 28.696 1.00 62.44 110 GLU A O 1
ATOM 914 N N . ASP A 1 111 ? -11.832 -14.624 26.749 1.00 50.59 111 ASP A N 1
ATOM 915 C CA . ASP A 1 111 ? -11.355 -16.000 26.767 1.00 50.59 111 ASP A CA 1
ATOM 916 C C . ASP A 1 111 ? -11.050 -16.497 25.355 1.00 50.59 111 ASP A C 1
ATOM 918 O O . ASP A 1 111 ? -11.819 -16.332 24.407 1.00 50.59 111 ASP A O 1
ATOM 922 N N . SER A 1 112 ? -9.922 -17.194 25.296 1.00 50.91 112 SER A N 1
ATOM 923 C CA . 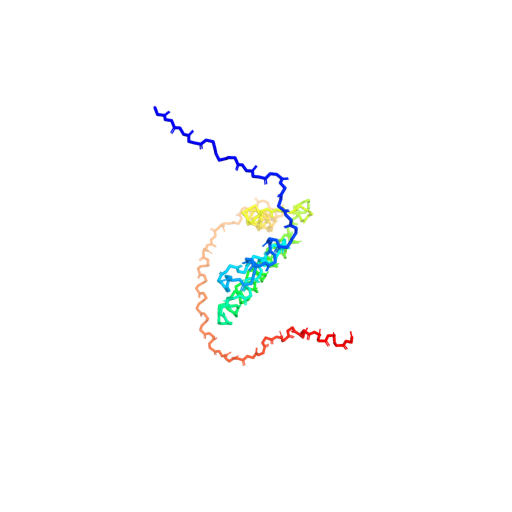SER A 1 112 ? -9.467 -18.138 24.287 1.00 50.91 112 SER A CA 1
ATOM 924 C C . SER A 1 112 ? -8.926 -17.582 22.967 1.00 50.91 112 SER A C 1
ATOM 926 O O . SER A 1 112 ? -9.586 -17.411 21.947 1.00 50.91 112 SER A O 1
ATOM 928 N N . SER A 1 113 ? -7.600 -17.449 22.987 1.00 57.28 113 SER A N 1
ATOM 929 C CA . SER A 1 113 ? -6.705 -17.673 21.860 1.00 57.28 113 SER A CA 1
ATOM 930 C C . SER A 1 113 ? -7.153 -18.843 20.969 1.00 57.28 113 SER A C 1
ATOM 932 O O . SER A 1 113 ? -6.838 -20.003 21.249 1.00 57.28 113 SER A O 1
ATOM 934 N N . SER A 1 114 ? -7.799 -18.562 19.842 1.00 52.06 114 SER A N 1
ATOM 935 C CA . SER A 1 114 ? -7.861 -19.516 18.739 1.00 52.06 114 SER A CA 1
ATOM 936 C C . SER A 1 114 ? -6.529 -19.461 17.985 1.00 52.06 114 SER A C 1
ATOM 938 O O . SER A 1 114 ? -6.352 -18.685 17.044 1.00 52.06 114 SER A O 1
ATOM 940 N N . LYS A 1 115 ? -5.558 -20.276 18.419 1.00 59.91 115 LYS A N 1
ATOM 941 C CA . LYS A 1 115 ? -4.476 -20.726 17.534 1.00 59.91 115 LYS A CA 1
ATOM 942 C C . LYS A 1 115 ? -5.133 -21.513 16.406 1.00 59.91 115 LYS A C 1
ATOM 944 O O . LYS A 1 115 ? -5.509 -22.665 16.588 1.00 59.91 115 LYS A O 1
ATOM 949 N N . GLN A 1 116 ? -5.338 -20.858 15.274 1.00 57.62 116 GLN A N 1
ATOM 950 C CA . GLN A 1 116 ? -5.808 -21.505 14.062 1.00 57.62 116 GLN A CA 1
ATOM 951 C C . GLN A 1 116 ? -4.569 -21.847 13.235 1.00 57.62 116 GLN A C 1
ATOM 953 O O . GLN A 1 116 ? -4.088 -21.038 12.446 1.00 57.62 116 GLN A O 1
ATOM 958 N N . ASP A 1 117 ? -4.017 -23.035 13.479 1.00 50.19 117 ASP A N 1
ATOM 959 C CA . ASP A 1 117 ? -3.023 -23.643 12.599 1.00 50.19 117 ASP A CA 1
ATOM 960 C C . ASP A 1 117 ? -3.741 -24.045 11.304 1.00 50.19 117 ASP A C 1
ATOM 962 O O . ASP A 1 117 ? -4.370 -25.099 11.212 1.00 50.19 117 ASP A O 1
ATOM 966 N N . CYS A 1 118 ? -3.713 -23.173 10.297 1.00 53.16 118 CYS A N 1
ATOM 967 C CA . CYS A 1 118 ? -4.164 -23.514 8.954 1.00 53.16 118 CYS A CA 1
ATOM 968 C C . CYS A 1 118 ? -3.018 -24.171 8.174 1.00 53.16 118 CYS A C 1
ATOM 970 O O . CYS A 1 118 ? -2.376 -23.554 7.330 1.00 53.16 118 CYS A O 1
ATOM 972 N N . ASN A 1 119 ? -2.789 -25.458 8.434 1.00 61.00 119 ASN A N 1
ATOM 973 C CA . ASN A 1 119 ? -2.113 -26.317 7.466 1.00 61.00 119 ASN A CA 1
ATOM 974 C C . ASN A 1 119 ? -3.122 -26.642 6.359 1.00 61.00 119 ASN A C 1
ATOM 976 O O . ASN A 1 119 ? -4.014 -27.467 6.547 1.00 61.00 119 ASN A O 1
ATOM 980 N N . SER A 1 120 ? -3.017 -25.944 5.230 1.00 58.38 120 SER A N 1
ATOM 981 C CA . SER A 1 120 ? -3.748 -26.276 4.006 1.00 58.38 120 SER A CA 1
ATOM 982 C C . SER A 1 120 ? -2.740 -26.722 2.953 1.00 58.38 120 SER A C 1
ATOM 984 O O . SER A 1 120 ? -2.239 -25.915 2.169 1.00 58.38 120 SER A O 1
ATOM 986 N N . ASP A 1 121 ? -2.426 -28.017 2.969 1.00 61.41 121 ASP A N 1
ATOM 987 C CA . ASP A 1 121 ? -1.745 -28.705 1.875 1.00 61.41 121 ASP A CA 1
ATOM 988 C C . ASP A 1 121 ? -2.740 -28.880 0.723 1.00 61.41 121 ASP A C 1
ATOM 990 O O . ASP A 1 121 ? -3.446 -29.880 0.602 1.00 61.41 121 ASP A O 1
ATOM 994 N N . GLY A 1 122 ? -2.842 -27.840 -0.100 1.00 57.19 122 GLY A N 1
ATOM 995 C CA . GLY A 1 122 ? -3.621 -27.829 -1.330 1.00 57.19 122 GLY A CA 1
ATOM 996 C C . GLY A 1 122 ? -2.713 -27.931 -2.547 1.00 57.19 122 GLY A C 1
ATOM 997 O O . GLY A 1 122 ? -2.522 -26.947 -3.260 1.00 57.19 122 GLY A O 1
ATOM 998 N N . GLU A 1 123 ? -2.158 -29.114 -2.812 1.00 58.50 123 GLU A N 1
ATOM 999 C CA . GLU A 1 123 ? -1.693 -29.435 -4.158 1.00 58.50 123 GLU A CA 1
ATOM 1000 C C . GLU A 1 123 ? -2.897 -29.450 -5.106 1.00 58.50 123 GLU A C 1
ATOM 1002 O O . GLU A 1 123 ? -3.772 -30.306 -4.985 1.00 58.50 123 GLU A O 1
ATOM 1007 N N . SER A 1 124 ? -2.930 -28.542 -6.087 1.00 54.66 124 SER A N 1
ATOM 1008 C CA . SER A 1 124 ? -3.295 -28.885 -7.468 1.00 54.66 124 SER A CA 1
ATOM 1009 C C . SER A 1 124 ? -3.141 -27.723 -8.451 1.00 54.66 124 SER A C 1
ATOM 1011 O O . SER A 1 124 ? -3.830 -26.714 -8.382 1.00 54.66 124 SER A O 1
ATOM 1013 N N . LYS A 1 125 ? -2.308 -28.019 -9.454 1.00 50.12 125 LYS A N 1
ATOM 1014 C CA . LYS A 1 125 ? -2.504 -27.794 -10.894 1.00 50.12 125 LYS A CA 1
ATOM 1015 C C . LYS A 1 125 ? -2.511 -26.353 -11.407 1.00 50.12 125 LYS A C 1
ATOM 1017 O O . LYS A 1 125 ? -3.447 -25.579 -11.269 1.00 50.12 125 LYS A O 1
ATOM 1022 N N . THR A 1 126 ? -1.443 -26.100 -12.158 1.00 54.56 126 THR A N 1
ATOM 1023 C CA 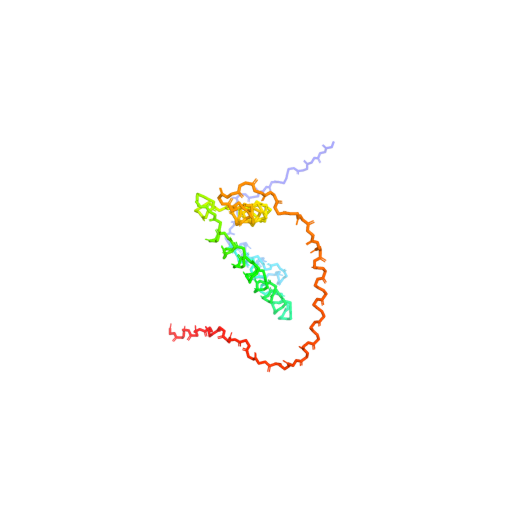. THR A 1 126 ? -1.335 -25.169 -13.279 1.00 54.56 126 THR A CA 1
ATOM 1024 C C . THR A 1 126 ? -2.692 -24.828 -13.910 1.00 54.56 126 THR A C 1
ATOM 1026 O O . THR A 1 126 ? -3.298 -25.659 -14.585 1.00 54.56 126 THR A O 1
ATOM 1029 N N . SER A 1 127 ? -3.149 -23.590 -13.764 1.00 51.84 127 SER A N 1
ATOM 1030 C CA . SER A 1 127 ? -4.077 -23.003 -14.726 1.00 51.84 127 SER A CA 1
ATOM 1031 C C . SER A 1 127 ? -3.749 -21.524 -14.895 1.00 51.84 127 SER A C 1
ATOM 1033 O O . SER A 1 127 ? -3.787 -20.737 -13.956 1.00 51.84 127 SER A O 1
ATOM 1035 N N . SER A 1 128 ? -3.275 -21.228 -16.107 1.00 54.09 128 SER A N 1
ATOM 1036 C CA . SER A 1 128 ? -3.371 -19.954 -16.822 1.00 54.09 128 SER A CA 1
ATOM 1037 C C . SER A 1 128 ? -3.424 -18.686 -15.965 1.00 54.09 128 SER A C 1
ATOM 1039 O O . SER A 1 128 ? -4.495 -18.185 -15.630 1.00 54.09 128 SER A O 1
ATOM 1041 N N . SER A 1 129 ? -2.249 -18.095 -15.727 1.00 46.81 129 SER A N 1
ATOM 1042 C CA . SER A 1 129 ? -2.157 -16.636 -15.603 1.00 46.81 129 SER A CA 1
ATOM 1043 C C . SER A 1 129 ? -2.835 -16.022 -16.831 1.00 46.81 129 SER A C 1
ATOM 1045 O O . SER A 1 129 ? -2.525 -16.479 -17.938 1.00 46.81 129 SER A O 1
ATOM 1047 N N . PRO A 1 130 ? -3.721 -15.018 -16.692 1.00 52.16 130 PRO A N 1
ATOM 1048 C CA . PRO A 1 130 ? -4.194 -14.295 -17.852 1.00 52.16 130 PRO A CA 1
ATOM 1049 C C . PRO A 1 130 ? -2.962 -13.647 -18.474 1.00 52.16 130 PRO A C 1
ATOM 1051 O O . PRO A 1 130 ? -2.199 -12.921 -17.834 1.00 52.16 130 PRO A O 1
ATOM 1054 N N . TYR A 1 131 ? -2.716 -14.060 -19.704 1.00 44.59 131 TYR A N 1
ATOM 1055 C CA . TYR A 1 131 ? -1.848 -13.409 -20.653 1.00 44.59 131 TYR A CA 1
ATOM 1056 C C . TYR A 1 131 ? -2.255 -11.927 -20.678 1.00 44.59 131 TYR A C 1
ATOM 1058 O O . TYR A 1 131 ? -3.381 -11.609 -21.051 1.00 44.59 131 TYR A O 1
ATOM 1066 N N . CYS A 1 132 ? -1.389 -11.024 -20.207 1.00 51.97 132 CYS A N 1
ATOM 1067 C CA . CYS A 1 132 ? -1.484 -9.632 -20.631 1.00 51.97 132 CYS A CA 1
ATOM 1068 C C . CYS A 1 132 ? -1.169 -9.653 -22.125 1.00 51.97 132 CYS A C 1
ATOM 1070 O O . CYS A 1 132 ? -0.001 -9.799 -22.491 1.00 51.97 132 CYS A O 1
ATOM 1072 N N . GLU A 1 133 ? -2.195 -9.580 -22.971 1.00 38.31 133 GLU A N 1
ATOM 1073 C CA . GLU A 1 133 ? -2.006 -9.312 -24.392 1.00 38.31 133 GLU A CA 1
ATOM 1074 C C . GLU A 1 133 ? -1.186 -8.027 -24.514 1.00 38.31 133 GLU A C 1
ATOM 1076 O O . GLU A 1 133 ? -1.598 -6.951 -24.088 1.00 38.31 133 GLU A O 1
ATOM 1081 N N . SER A 1 134 ? 0.037 -8.165 -25.018 1.00 44.53 134 SER A N 1
ATOM 1082 C CA . SER A 1 134 ? 0.743 -7.045 -25.616 1.00 44.53 134 SER A CA 1
ATOM 1083 C C . SER A 1 134 ? 0.170 -6.905 -27.012 1.00 44.53 134 SER A C 1
ATOM 1085 O O . SER A 1 134 ? 0.368 -7.773 -27.859 1.00 44.53 134 SER A O 1
ATOM 1087 N N . GLU A 1 135 ? -0.604 -5.850 -27.209 1.00 51.59 135 GLU A N 1
ATOM 1088 C CA . GLU A 1 135 ? -1.099 -5.446 -28.513 1.00 51.59 135 GLU A CA 1
ATOM 1089 C C . GLU A 1 135 ? 0.117 -5.020 -29.347 1.00 51.59 135 GLU A C 1
ATOM 1091 O O . GLU A 1 135 ? 0.734 -3.978 -29.120 1.00 51.59 135 GLU A O 1
ATOM 1096 N N . GLU A 1 136 ? 0.513 -5.885 -30.277 1.00 46.47 136 GLU A N 1
ATOM 1097 C CA . GLU A 1 136 ? 1.441 -5.576 -31.357 1.00 46.47 136 GLU A CA 1
ATOM 1098 C C . GLU A 1 136 ? 0.741 -4.603 -32.315 1.00 46.47 136 GLU A C 1
ATOM 1100 O O . GLU A 1 136 ? 0.001 -5.004 -33.212 1.00 46.47 136 GLU A O 1
ATOM 1105 N N . SER A 1 137 ? 0.936 -3.298 -32.110 1.00 52.38 137 SER A N 1
ATOM 1106 C CA . SER A 1 137 ? 0.525 -2.285 -33.085 1.00 52.38 137 SER A CA 1
ATOM 1107 C C . SER A 1 137 ? 1.583 -2.190 -34.180 1.00 52.38 137 SER A C 1
ATOM 1109 O O . SER A 1 137 ? 2.504 -1.378 -34.110 1.00 52.38 137 SER A O 1
ATOM 1111 N N . THR A 1 138 ? 1.430 -3.032 -35.198 1.00 54.00 138 THR A N 1
ATOM 1112 C CA . THR A 1 138 ? 2.063 -2.835 -36.502 1.00 54.00 138 THR A CA 1
ATOM 1113 C C . THR A 1 138 ? 1.211 -1.853 -37.306 1.00 54.00 138 THR A C 1
ATOM 1115 O O . THR A 1 138 ? 0.129 -2.230 -37.753 1.00 54.00 138 THR A O 1
ATOM 1118 N N . HIS A 1 139 ? 1.693 -0.622 -37.500 1.00 41.50 139 HIS A N 1
ATOM 1119 C CA . HIS A 1 139 ? 1.594 0.120 -38.765 1.00 41.50 139 HIS A CA 1
ATOM 1120 C C . HIS A 1 139 ? 2.585 1.292 -38.782 1.00 41.50 139 HIS A C 1
ATOM 1122 O O . HIS A 1 139 ? 2.756 1.936 -37.725 1.00 41.50 139 HIS A O 1
#